Protein AF-A0A5B0S1Y6-F1 (afdb_monomer_lite)

Structure (mmCIF, N/CA/C/O backbone):
data_AF-A0A5B0S1Y6-F1
#
_entry.id   AF-A0A5B0S1Y6-F1
#
loop_
_atom_site.group_PDB
_atom_site.id
_atom_site.type_symbol
_atom_site.label_atom_id
_atom_site.label_alt_id
_atom_site.label_comp_id
_atom_site.label_asym_id
_atom_site.label_entity_id
_atom_site.label_seq_id
_atom_site.pdbx_PDB_ins_code
_atom_site.Cartn_x
_atom_site.Cartn_y
_atom_site.Cartn_z
_atom_site.occupancy
_atom_site.B_iso_or_equiv
_atom_site.auth_seq_id
_atom_site.auth_comp_id
_atom_site.auth_asym_id
_atom_site.auth_atom_id
_atom_site.pdbx_PDB_model_num
ATOM 1 N N . MET A 1 1 ? -24.864 -14.195 13.130 1.00 58.38 1 MET A N 1
ATOM 2 C CA . MET A 1 1 ? -24.770 -13.288 11.962 1.00 58.38 1 MET A CA 1
ATOM 3 C C . MET A 1 1 ? -23.297 -13.053 11.670 1.00 58.38 1 MET A C 1
ATOM 5 O O . MET A 1 1 ? -22.519 -13.089 12.615 1.00 58.38 1 MET A O 1
ATOM 9 N N . SER A 1 2 ? -22.910 -12.885 10.402 1.00 79.81 2 SER A N 1
ATOM 10 C CA . SER A 1 2 ? -21.518 -12.555 10.056 1.00 79.81 2 SER A CA 1
ATOM 11 C C . SER A 1 2 ? -21.144 -11.203 10.666 1.00 79.81 2 SER A C 1
ATOM 13 O O . SER A 1 2 ? -21.919 -10.258 10.550 1.00 79.81 2 SER A O 1
ATOM 15 N N . GLN A 1 3 ? -19.980 -11.113 11.311 1.00 87.81 3 GLN A N 1
ATOM 16 C CA . GLN A 1 3 ? -19.442 -9.855 11.853 1.00 87.81 3 GLN A CA 1
ATOM 17 C C . GLN A 1 3 ? -18.916 -8.925 10.745 1.00 87.81 3 GLN A C 1
ATOM 19 O O . GLN A 1 3 ? -18.725 -7.733 10.969 1.00 87.81 3 GLN A O 1
ATOM 24 N N . TYR A 1 4 ? -18.718 -9.470 9.541 1.00 91.75 4 TYR A N 1
ATOM 25 C CA . TYR A 1 4 ? -18.150 -8.777 8.392 1.00 91.75 4 TYR A CA 1
ATOM 26 C C . TYR A 1 4 ? -19.078 -8.882 7.178 1.00 91.75 4 TYR A C 1
ATOM 28 O O . TYR A 1 4 ? -19.646 -9.944 6.904 1.00 91.75 4 TYR A O 1
ATOM 36 N N . GLY A 1 5 ? -19.196 -7.792 6.427 1.00 93.75 5 GLY A N 1
ATOM 37 C CA . GLY A 1 5 ? -19.794 -7.756 5.096 1.00 93.75 5 GLY A CA 1
ATOM 38 C C . GLY A 1 5 ? -18.703 -7.599 4.044 1.00 93.75 5 GLY A C 1
ATOM 39 O O . GLY A 1 5 ? -17.923 -6.654 4.109 1.00 93.75 5 GLY A O 1
ATOM 40 N N . TYR A 1 6 ? -18.632 -8.513 3.076 1.00 95.38 6 TYR A N 1
ATOM 41 C CA . TYR A 1 6 ? -17.740 -8.354 1.927 1.00 95.38 6 TYR A CA 1
ATOM 42 C C . TYR A 1 6 ? -18.174 -7.143 1.097 1.00 95.38 6 TYR A C 1
ATOM 44 O O . TYR A 1 6 ? -19.342 -7.043 0.717 1.00 95.38 6 TYR A O 1
ATOM 52 N N . LEU A 1 7 ? -17.237 -6.236 0.826 1.00 95.00 7 LEU A N 1
ATOM 53 C CA . LEU A 1 7 ? -17.488 -5.048 0.015 1.00 95.00 7 LEU A CA 1
ATOM 54 C C . LEU A 1 7 ? -17.036 -5.252 -1.432 1.00 95.00 7 LEU A C 1
ATOM 56 O O . LEU A 1 7 ? -17.755 -4.896 -2.362 1.00 95.00 7 LEU A O 1
ATOM 60 N N . GLY A 1 8 ? -15.841 -5.808 -1.623 1.00 96.31 8 GLY A N 1
ATOM 61 C CA . GLY A 1 8 ? -15.240 -5.931 -2.944 1.00 96.31 8 GLY A CA 1
ATOM 62 C C . GLY A 1 8 ? -13.763 -6.303 -2.898 1.00 96.31 8 GLY A C 1
ATOM 63 O O . GLY A 1 8 ? -13.144 -6.354 -1.835 1.00 96.31 8 GLY A O 1
ATOM 64 N N . THR A 1 9 ? -13.189 -6.518 -4.074 1.00 97.12 9 THR A N 1
ATOM 65 C CA . THR A 1 9 ? -11.747 -6.662 -4.287 1.00 97.12 9 THR A CA 1
ATOM 66 C C . THR A 1 9 ? -11.279 -5.465 -5.106 1.00 97.12 9 THR A C 1
ATOM 68 O O . THR A 1 9 ? -11.917 -5.126 -6.102 1.00 97.12 9 THR A O 1
ATOM 71 N N . LEU A 1 10 ? -10.211 -4.799 -4.666 1.00 96.44 10 LEU A N 1
ATOM 72 C CA . LEU A 1 10 ? -9.597 -3.705 -5.421 1.00 96.44 10 LEU A CA 1
ATOM 73 C C . LEU A 1 10 ? -8.798 -4.244 -6.613 1.00 96.44 10 LEU A C 1
ATOM 75 O O . LEU A 1 10 ? -8.458 -5.429 -6.660 1.00 96.44 10 LEU A O 1
ATOM 79 N N . ASP A 1 11 ? -8.454 -3.351 -7.543 1.00 96.19 11 ASP A N 1
ATOM 80 C CA . ASP A 1 11 ? -7.495 -3.663 -8.602 1.00 96.19 11 ASP A CA 1
ATOM 81 C C . ASP A 1 11 ? -6.186 -4.213 -8.006 1.00 96.19 11 ASP A C 1
ATOM 83 O O . ASP A 1 11 ? -5.769 -3.787 -6.921 1.00 96.19 11 ASP A O 1
ATOM 87 N N . PRO A 1 12 ? -5.533 -5.173 -8.682 1.00 97.62 12 PRO A N 1
ATOM 88 C CA . PRO A 1 12 ? -4.334 -5.794 -8.157 1.00 97.62 12 PRO A CA 1
ATOM 89 C C . PRO A 1 12 ? -3.134 -4.849 -8.180 1.00 97.62 12 PRO A C 1
ATOM 91 O O . PRO A 1 12 ? -2.992 -3.983 -9.045 1.00 97.62 12 PRO A O 1
ATOM 94 N N . PHE A 1 13 ? -2.214 -5.105 -7.260 1.00 97.38 13 PHE A N 1
ATOM 95 C CA . PHE A 1 13 ? -0.943 -4.408 -7.126 1.00 97.38 13 PHE A CA 1
ATOM 96 C C . PHE A 1 13 ? 0.213 -5.382 -7.336 1.00 97.38 13 PHE A C 1
ATOM 98 O O . PHE A 1 13 ? 0.072 -6.592 -7.131 1.00 97.38 13 PHE A O 1
ATOM 105 N N . LEU A 1 14 ? 1.384 -4.857 -7.693 1.00 95.81 14 LEU A N 1
ATOM 106 C CA . LEU A 1 14 ? 2.599 -5.653 -7.805 1.00 95.81 14 LEU A CA 1
ATOM 107 C C . LEU A 1 14 ? 3.525 -5.373 -6.621 1.00 95.81 14 LEU A C 1
ATOM 109 O O . LEU A 1 14 ? 3.972 -4.250 -6.412 1.00 95.81 14 LEU A O 1
ATOM 113 N N . SER A 1 15 ? 3.851 -6.405 -5.849 1.00 93.25 15 SER A N 1
ATOM 114 C CA . SER A 1 15 ? 4.825 -6.276 -4.765 1.00 93.25 15 SER A CA 1
ATOM 115 C C . SER A 1 15 ? 6.263 -6.170 -5.283 1.00 93.25 15 SER A C 1
ATOM 117 O O . SER A 1 15 ? 6.598 -6.586 -6.395 1.00 93.25 15 SER A O 1
ATOM 119 N N . ARG A 1 16 ? 7.163 -5.735 -4.396 1.00 89.75 16 ARG A N 1
ATOM 120 C CA . ARG A 1 16 ? 8.619 -5.743 -4.603 1.00 89.75 16 ARG A CA 1
ATOM 121 C C . ARG A 1 16 ? 9.178 -7.098 -5.069 1.00 89.75 16 ARG A C 1
ATOM 123 O O . ARG A 1 16 ? 10.173 -7.156 -5.791 1.00 89.75 16 ARG A O 1
ATOM 130 N N . ASN A 1 17 ? 8.534 -8.181 -4.640 1.00 88.62 17 ASN A N 1
ATOM 131 C CA . ASN A 1 17 ? 8.937 -9.561 -4.906 1.00 88.62 17 ASN A CA 1
ATOM 132 C C . ASN A 1 17 ? 8.275 -10.136 -6.166 1.00 88.62 17 ASN A C 1
ATOM 134 O O . ASN A 1 17 ? 8.351 -11.343 -6.391 1.00 88.62 17 ASN A O 1
ATOM 138 N N . LEU A 1 18 ? 7.621 -9.287 -6.969 1.00 90.44 18 LEU A N 1
ATOM 139 C CA . LEU A 1 18 ? 6.873 -9.660 -8.172 1.00 90.44 18 LEU A CA 1
ATOM 140 C C . LEU A 1 18 ? 5.680 -10.588 -7.889 1.00 90.44 18 LEU A C 1
ATOM 142 O O . LEU A 1 18 ? 5.236 -11.332 -8.758 1.00 90.44 18 LEU A O 1
ATOM 146 N N . LEU A 1 19 ? 5.150 -10.539 -6.665 1.00 92.94 19 LEU A N 1
ATOM 147 C CA . LEU A 1 19 ? 3.870 -11.161 -6.321 1.00 92.94 19 LEU A CA 1
ATOM 148 C C . LEU A 1 19 ? 2.735 -10.203 -6.671 1.00 92.94 19 LEU A C 1
ATOM 150 O O . LEU A 1 19 ? 2.789 -9.037 -6.271 1.00 92.94 19 LEU A O 1
ATOM 154 N N . VAL A 1 20 ? 1.721 -10.713 -7.368 1.00 96.25 20 VAL A N 1
ATOM 155 C CA . VAL A 1 20 ? 0.463 -10.004 -7.627 1.00 96.25 20 VAL A CA 1
ATOM 156 C C . VAL A 1 20 ? -0.415 -10.102 -6.382 1.00 96.25 20 VAL A C 1
ATOM 158 O O . VAL A 1 20 ? -0.678 -11.201 -5.893 1.00 96.25 20 VAL A O 1
ATOM 161 N N . VAL A 1 21 ? -0.850 -8.960 -5.859 1.00 97.56 21 VAL A N 1
ATOM 162 C CA . VAL A 1 21 ? -1.605 -8.853 -4.605 1.00 97.56 21 VAL A CA 1
ATOM 163 C C . VAL A 1 21 ? -2.982 -8.268 -4.886 1.00 97.56 21 VAL A C 1
ATOM 165 O O . VAL A 1 21 ? -3.079 -7.208 -5.495 1.00 97.56 21 VAL A O 1
ATOM 168 N N . TYR A 1 22 ? -4.031 -8.945 -4.415 1.00 97.81 22 TYR A N 1
ATOM 169 C CA . TYR A 1 22 ? -5.428 -8.518 -4.531 1.00 97.81 22 TYR A CA 1
ATOM 170 C C . TYR A 1 22 ? -5.955 -8.074 -3.161 1.00 97.81 22 TYR A C 1
ATOM 172 O O . TYR A 1 22 ? -6.227 -8.930 -2.314 1.00 97.81 22 TYR A O 1
ATOM 1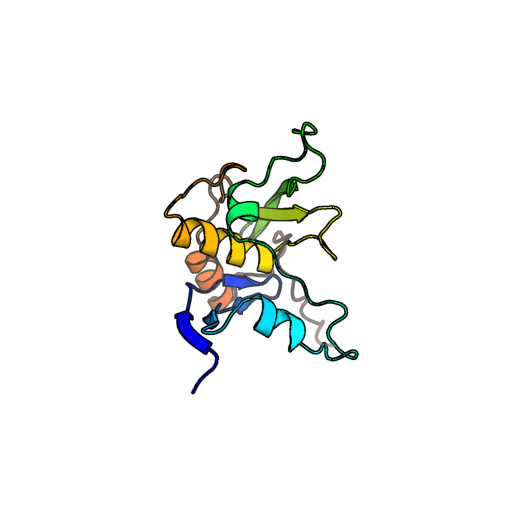80 N N . PRO A 1 23 ? -6.103 -6.763 -2.905 1.00 98.00 23 PRO A N 1
ATOM 181 C CA . PRO A 1 23 ? -6.667 -6.287 -1.650 1.00 98.00 23 PRO A CA 1
ATOM 182 C C . PRO A 1 23 ? -8.164 -6.589 -1.588 1.00 98.00 23 PRO A C 1
ATOM 184 O O . PRO A 1 23 ? -8.923 -6.219 -2.485 1.00 98.00 23 PRO A O 1
ATOM 187 N N . VAL A 1 24 ? -8.598 -7.239 -0.512 1.00 97.69 24 VAL A N 1
ATOM 188 C CA . VAL A 1 24 ? -10.005 -7.578 -0.275 1.00 97.69 24 VAL A CA 1
ATOM 189 C C . VAL A 1 24 ? -10.553 -6.671 0.819 1.00 97.69 24 VAL A C 1
ATOM 191 O O . VAL A 1 24 ? -9.977 -6.584 1.902 1.00 97.69 24 VAL A O 1
ATOM 194 N N . LEU A 1 25 ? -11.663 -5.995 0.536 1.00 96.19 25 LEU A N 1
ATOM 195 C CA . LEU A 1 25 ? -12.289 -5.040 1.439 1.00 96.19 25 LEU A CA 1
ATOM 196 C C . LEU A 1 25 ? -13.504 -5.654 2.125 1.00 96.19 25 LEU A C 1
ATOM 198 O O . LEU A 1 25 ? -14.382 -6.242 1.485 1.00 96.19 25 LEU A O 1
ATOM 202 N N . TYR A 1 26 ? -13.576 -5.436 3.432 1.00 94.81 26 TYR A N 1
ATOM 203 C CA . TYR A 1 26 ? -14.703 -5.811 4.269 1.00 94.81 26 TYR A CA 1
ATOM 204 C C . TYR A 1 26 ? -15.188 -4.598 5.053 1.00 94.81 26 TYR A C 1
ATOM 206 O O . TYR A 1 26 ? -14.388 -3.793 5.528 1.00 94.81 26 TYR A O 1
ATOM 214 N N . PHE A 1 27 ? -16.500 -4.508 5.239 1.00 91.56 27 PHE A N 1
ATOM 215 C CA . PHE A 1 27 ? -17.082 -3.707 6.301 1.00 91.56 27 PHE A CA 1
ATOM 216 C C . PHE A 1 27 ? -17.192 -4.548 7.560 1.00 91.56 27 PHE A C 1
ATOM 218 O O . PHE A 1 27 ? -17.772 -5.633 7.538 1.00 91.56 27 PHE A O 1
ATOM 225 N N . TYR A 1 28 ? -16.675 -4.027 8.664 1.00 90.75 28 TYR A N 1
ATOM 226 C CA . TYR A 1 28 ? -17.040 -4.538 9.972 1.00 90.75 28 TYR A CA 1
ATOM 227 C C . TYR A 1 28 ? -18.434 -4.020 10.332 1.00 90.75 28 TYR A C 1
ATOM 229 O O . TYR A 1 28 ? -18.691 -2.822 10.227 1.00 90.75 28 TYR A O 1
ATOM 237 N N . LEU A 1 29 ? -19.350 -4.926 10.678 1.00 90.44 29 LEU A N 1
ATOM 238 C CA . LEU A 1 29 ? -20.775 -4.614 10.854 1.00 90.44 29 LEU A CA 1
ATOM 239 C C . LEU A 1 29 ? -21.155 -4.296 12.309 1.00 90.44 29 LEU A C 1
ATOM 241 O O . LEU A 1 29 ? -22.312 -3.970 12.569 1.00 90.44 29 LEU A O 1
ATOM 245 N N . GLN A 1 30 ? -20.212 -4.414 13.246 1.00 88.06 30 GLN A N 1
ATOM 246 C CA . GLN A 1 30 ? -20.394 -4.021 14.648 1.00 88.06 30 GLN A CA 1
ATOM 247 C C . GLN A 1 30 ? -19.630 -2.721 14.946 1.00 88.06 30 GLN A C 1
ATOM 249 O O . GLN A 1 30 ? -19.132 -2.066 14.026 1.00 88.06 30 GLN A O 1
ATOM 254 N N . SER A 1 31 ? -19.543 -2.319 16.216 1.00 86.62 31 SER A N 1
ATOM 255 C CA . SER A 1 31 ? -18.851 -1.080 16.574 1.00 86.62 31 SER A CA 1
ATOM 256 C C . SER A 1 31 ? -17.319 -1.228 16.495 1.00 86.62 31 SER A C 1
ATOM 258 O O . SER A 1 31 ? -16.782 -2.290 16.821 1.00 86.62 31 SER A O 1
ATOM 260 N N . PRO A 1 32 ? -16.573 -0.187 16.079 1.00 83.38 32 PRO A N 1
ATOM 261 C CA . PRO A 1 32 ? -15.109 -0.213 16.099 1.00 83.38 32 PRO A CA 1
ATOM 262 C C . PRO A 1 32 ? -14.524 -0.561 17.477 1.00 83.38 32 PRO A C 1
ATOM 264 O O . PRO A 1 32 ? -13.503 -1.242 17.560 1.00 83.38 32 PRO A O 1
ATOM 267 N N . GLU A 1 33 ? -15.180 -0.143 18.560 1.00 84.56 33 GLU A N 1
ATOM 268 C CA . GLU A 1 33 ? -14.764 -0.428 19.935 1.00 84.56 33 GLU A CA 1
ATOM 269 C C . GLU A 1 33 ? -14.888 -1.924 20.266 1.00 84.56 33 GLU A C 1
ATOM 271 O O . GLU A 1 33 ? -13.990 -2.509 20.879 1.00 84.56 33 GLU A O 1
ATOM 276 N N . GLU A 1 34 ? -15.970 -2.570 19.818 1.00 85.56 34 GLU A N 1
ATOM 277 C CA . GLU A 1 34 ? -16.145 -4.021 19.937 1.00 85.56 34 GLU A CA 1
ATOM 278 C C . GLU A 1 34 ? -15.114 -4.780 19.096 1.00 85.56 34 GLU A C 1
ATOM 280 O O . GLU A 1 34 ? -14.613 -5.808 19.544 1.00 85.56 34 GLU A O 1
ATOM 285 N N . LEU A 1 35 ? -14.745 -4.284 17.909 1.00 87.75 35 LEU A N 1
ATOM 286 C CA . LEU A 1 35 ? -13.678 -4.907 17.119 1.00 87.75 35 LEU A CA 1
ATOM 287 C C . LEU A 1 35 ? -12.358 -4.893 17.889 1.00 87.75 35 LEU A C 1
ATOM 289 O O . LEU A 1 35 ? -11.753 -5.938 18.112 1.00 87.75 35 LEU A O 1
ATOM 293 N N . LEU A 1 36 ? -11.919 -3.703 18.303 1.00 85.12 36 LEU A N 1
ATOM 294 C CA . LEU A 1 36 ? -10.602 -3.510 18.904 1.00 85.12 36 LEU A CA 1
ATOM 295 C C . LEU A 1 36 ? -10.462 -4.235 20.244 1.00 85.12 36 LEU A C 1
ATOM 297 O O . LEU A 1 36 ? -9.410 -4.804 20.511 1.00 85.12 36 LEU A O 1
ATOM 301 N N . SER A 1 37 ? -11.519 -4.269 21.059 1.00 86.69 37 SER A N 1
ATOM 302 C CA . SER A 1 37 ? -11.508 -4.987 22.344 1.00 86.69 37 SER A CA 1
ATOM 303 C C . SER A 1 37 ? -11.472 -6.512 22.201 1.00 86.69 37 SER A C 1
ATOM 305 O O . SER A 1 37 ? -10.980 -7.192 23.100 1.00 86.69 37 SER A O 1
ATOM 307 N N . ASN A 1 38 ? -11.963 -7.053 21.082 1.00 88.44 38 ASN A N 1
ATOM 308 C CA . ASN A 1 38 ? -11.980 -8.493 20.818 1.00 88.44 38 ASN A CA 1
ATOM 309 C C . ASN A 1 38 ? -10.775 -8.981 19.998 1.00 88.44 38 ASN A C 1
ATOM 311 O O . ASN A 1 38 ? -10.554 -10.192 19.899 1.00 88.44 38 ASN A O 1
ATOM 315 N N . LEU A 1 39 ? -9.995 -8.076 19.399 1.00 91.44 39 LEU A N 1
ATOM 316 C CA . LEU A 1 39 ? -8.795 -8.440 18.655 1.00 91.44 39 LEU A CA 1
ATOM 317 C C . LEU A 1 39 ? -7.700 -8.915 19.613 1.00 91.44 39 LEU A C 1
ATOM 319 O O . LEU A 1 39 ? -7.221 -8.177 20.470 1.00 91.44 39 LEU A O 1
ATOM 323 N N . LYS A 1 40 ? -7.272 -10.163 19.426 1.00 93.69 40 LYS A N 1
ATOM 324 C CA . LYS A 1 40 ? -6.137 -10.753 20.133 1.00 93.69 40 LYS A CA 1
ATOM 325 C C . LYS A 1 40 ? -5.014 -11.016 19.139 1.00 93.69 40 LYS A C 1
ATOM 327 O O . LYS A 1 40 ? -5.187 -11.806 18.213 1.00 93.69 40 LYS A O 1
ATOM 332 N N . ALA A 1 41 ? -3.873 -10.366 19.347 1.00 94.56 41 ALA A N 1
ATOM 333 C CA . ALA A 1 41 ? -2.676 -10.624 18.562 1.00 94.56 41 ALA A CA 1
ATOM 334 C C . ALA A 1 41 ? -2.199 -12.070 18.766 1.00 94.56 41 ALA A C 1
ATOM 336 O O . ALA A 1 41 ? -2.226 -12.598 19.880 1.00 94.56 41 ALA A O 1
ATOM 337 N N . ASN A 1 42 ? -1.758 -12.701 17.679 1.00 96.75 42 ASN A N 1
ATOM 338 C CA . ASN A 1 42 ? -0.917 -13.883 17.774 1.00 96.75 42 ASN A CA 1
ATOM 339 C C . ASN A 1 42 ? 0.514 -13.406 18.045 1.00 96.75 42 ASN A C 1
ATOM 341 O O . ASN A 1 42 ? 1.130 -12.834 17.151 1.00 96.75 42 ASN A O 1
ATOM 345 N N . GLU A 1 43 ? 1.022 -13.618 19.259 1.00 95.88 43 GLU A N 1
ATOM 346 C CA . GLU A 1 43 ? 2.323 -13.092 19.704 1.00 95.88 43 GLU A CA 1
ATOM 347 C C . GLU A 1 43 ? 3.508 -13.617 18.874 1.00 95.88 43 GLU A C 1
ATOM 349 O O . GLU A 1 43 ? 4.539 -12.950 18.800 1.00 95.88 43 GLU A O 1
ATOM 354 N N . ASP A 1 44 ? 3.347 -14.755 18.187 1.00 97.62 44 ASP A N 1
ATOM 355 C CA . ASP A 1 44 ? 4.373 -15.319 17.300 1.00 97.62 44 ASP A CA 1
ATOM 356 C C . ASP A 1 44 ? 4.528 -14.539 15.978 1.00 97.62 44 ASP A C 1
ATOM 358 O O . ASP A 1 44 ? 5.556 -14.645 15.307 1.00 97.62 44 ASP A O 1
ATOM 362 N N . GLU A 1 45 ? 3.516 -13.761 15.577 1.00 96.44 45 GLU A N 1
ATOM 363 C CA . GLU A 1 45 ? 3.441 -13.147 14.241 1.00 96.44 45 GLU A CA 1
ATOM 364 C C . GLU A 1 45 ? 3.115 -11.646 14.259 1.00 96.44 45 GLU A C 1
ATOM 366 O O . GLU A 1 45 ? 3.530 -10.912 13.360 1.00 96.44 45 GLU A O 1
ATOM 371 N N . VAL A 1 46 ? 2.365 -11.174 15.259 1.00 96.44 46 VAL A N 1
ATOM 372 C CA . VAL A 1 46 ? 1.800 -9.821 15.317 1.00 96.44 46 VAL A CA 1
ATOM 373 C C . VAL A 1 46 ? 2.279 -9.118 16.578 1.00 96.44 46 VAL A C 1
ATOM 375 O O . VAL A 1 46 ? 1.842 -9.431 17.682 1.00 96.44 46 VAL A O 1
ATOM 378 N N . SER A 1 47 ? 3.147 -8.122 16.405 1.00 94.44 47 SER A N 1
ATOM 379 C CA . SER A 1 47 ? 3.655 -7.320 17.523 1.00 94.44 47 SER A CA 1
ATOM 380 C C . SER A 1 47 ? 2.615 -6.347 18.073 1.00 94.44 47 SER A C 1
ATOM 382 O O . SER A 1 47 ? 2.570 -6.120 19.276 1.00 94.44 47 SER A O 1
ATOM 384 N N . GLU A 1 48 ? 1.786 -5.759 17.205 1.00 93.38 48 GLU A N 1
ATOM 385 C CA . GLU A 1 48 ? 0.812 -4.748 17.610 1.00 93.38 48 GLU A CA 1
ATOM 386 C C . GLU A 1 48 ? -0.375 -4.677 16.644 1.00 93.38 48 GLU A C 1
ATOM 388 O O . GLU A 1 48 ? -0.237 -4.911 15.441 1.00 93.38 48 GLU A O 1
ATOM 393 N N . ILE A 1 49 ? -1.547 -4.338 17.183 1.00 92.69 49 ILE A N 1
ATOM 394 C CA . ILE A 1 49 ? -2.781 -4.096 16.435 1.00 92.69 49 ILE A CA 1
ATOM 395 C C . ILE A 1 49 ? -3.201 -2.657 16.709 1.00 92.69 49 ILE A C 1
ATOM 397 O O . ILE A 1 49 ? -3.361 -2.258 17.858 1.00 92.69 49 ILE A O 1
ATOM 401 N N . PHE A 1 50 ? -3.411 -1.885 15.650 1.00 91.44 50 PHE A N 1
ATOM 402 C CA . PHE A 1 50 ? -3.804 -0.485 15.747 1.00 91.44 50 PHE A CA 1
ATOM 403 C C . PHE A 1 50 ? -4.869 -0.149 14.704 1.00 91.44 50 PHE A C 1
ATOM 405 O O . PHE A 1 50 ? -5.107 -0.903 13.759 1.00 91.44 50 PHE A O 1
ATOM 412 N N . HIS A 1 51 ? -5.506 1.006 14.878 1.00 90.19 51 HIS A N 1
ATOM 413 C CA . HIS A 1 51 ? -6.429 1.576 13.908 1.00 90.19 51 HIS A CA 1
ATOM 414 C C . HIS A 1 51 ? -5.925 2.949 13.473 1.00 90.19 51 HIS A C 1
ATOM 416 O O . HIS A 1 51 ? -5.308 3.674 14.249 1.00 90.19 51 HIS A O 1
ATOM 422 N N . LEU A 1 52 ? -6.203 3.297 12.221 1.00 91.38 52 LEU A N 1
ATOM 423 C CA . LEU A 1 52 ? -5.908 4.606 11.660 1.00 91.38 52 LEU A CA 1
ATOM 424 C C . LEU A 1 52 ? -7.137 5.070 10.873 1.00 91.38 52 LEU A C 1
ATOM 426 O O . LEU A 1 52 ? -7.540 4.377 9.932 1.00 91.38 52 LEU A O 1
ATOM 430 N N . PRO A 1 53 ? -7.756 6.206 11.235 1.00 92.06 53 PRO A N 1
ATOM 431 C CA . PRO A 1 53 ? -8.834 6.773 10.445 1.00 92.06 53 PRO A CA 1
ATOM 432 C C . PRO A 1 53 ? -8.391 7.014 8.999 1.00 92.06 53 PRO A C 1
ATOM 434 O O . PRO A 1 53 ? -7.374 7.649 8.735 1.00 92.06 53 PRO A O 1
ATOM 437 N N . LEU A 1 54 ? -9.191 6.551 8.035 1.00 92.94 54 LEU A N 1
ATOM 438 C CA . LEU A 1 54 ? -8.893 6.733 6.608 1.00 92.94 54 LEU A CA 1
ATOM 439 C C . LEU A 1 54 ? -8.780 8.222 6.226 1.00 92.94 54 LEU A C 1
ATOM 441 O O . LEU A 1 54 ? -8.020 8.594 5.333 1.00 92.94 54 LEU A O 1
ATOM 445 N N . LYS A 1 55 ? -9.513 9.078 6.947 1.00 92.75 55 LYS A N 1
ATOM 446 C CA . LYS A 1 55 ? -9.464 10.534 6.818 1.00 92.75 55 LYS A CA 1
ATOM 447 C C . LYS A 1 55 ? -8.096 11.118 7.197 1.00 92.75 55 LYS A C 1
ATOM 449 O O . LYS A 1 55 ? -7.662 12.067 6.555 1.00 92.75 55 LYS A O 1
ATOM 454 N N . ASP A 1 56 ? -7.381 10.519 8.145 1.00 93.25 56 ASP A N 1
ATOM 455 C CA . ASP A 1 56 ? -6.060 11.007 8.560 1.00 93.25 56 ASP A CA 1
ATOM 456 C C . ASP A 1 56 ? -5.021 10.799 7.452 1.00 93.25 56 ASP A C 1
ATOM 458 O O . ASP A 1 56 ? -4.118 11.614 7.288 1.00 93.25 56 ASP A O 1
ATOM 462 N N . ILE A 1 57 ? -5.175 9.747 6.636 1.00 93.88 57 ILE A N 1
ATOM 463 C CA . ILE A 1 57 ? -4.371 9.564 5.420 1.00 93.88 57 ILE A CA 1
ATOM 464 C C . ILE A 1 57 ? -4.719 10.645 4.397 1.00 93.88 57 ILE A C 1
ATOM 466 O O . ILE A 1 57 ? -3.819 11.254 3.824 1.00 93.88 57 ILE A O 1
ATOM 470 N N . LEU A 1 58 ? -6.014 10.894 4.167 1.00 92.62 58 LEU A N 1
ATOM 471 C CA . LEU A 1 58 ? -6.474 11.922 3.229 1.00 92.62 58 LEU A CA 1
ATOM 472 C C . LEU A 1 58 ? -5.904 13.307 3.569 1.00 92.62 58 LEU A C 1
ATOM 474 O O . LEU A 1 58 ? -5.548 14.063 2.663 1.00 92.62 58 LEU A O 1
ATOM 478 N N . GLU A 1 59 ? -5.837 13.622 4.859 1.00 90.88 59 GLU A N 1
ATOM 479 C CA . GLU A 1 59 ? -5.422 14.920 5.391 1.00 90.88 59 GLU A CA 1
ATOM 480 C C . GLU A 1 59 ? -3.940 14.973 5.784 1.00 90.88 59 GLU A C 1
ATOM 482 O O . GLU A 1 59 ? -3.505 16.001 6.302 1.00 90.88 59 GLU A O 1
ATOM 487 N N . ALA A 1 60 ? -3.158 13.913 5.536 1.00 91.81 60 ALA A N 1
ATOM 488 C CA . ALA A 1 60 ? -1.748 13.854 5.915 1.00 91.81 60 ALA A CA 1
ATOM 489 C C . ALA A 1 60 ? -0.957 15.055 5.363 1.00 91.81 60 ALA A C 1
ATOM 491 O O . ALA A 1 60 ? -1.182 15.504 4.236 1.00 91.81 60 ALA A O 1
ATOM 492 N N . SER A 1 61 ? -0.032 15.582 6.167 1.00 85.44 61 SER A N 1
ATOM 493 C CA . SER A 1 61 ? 0.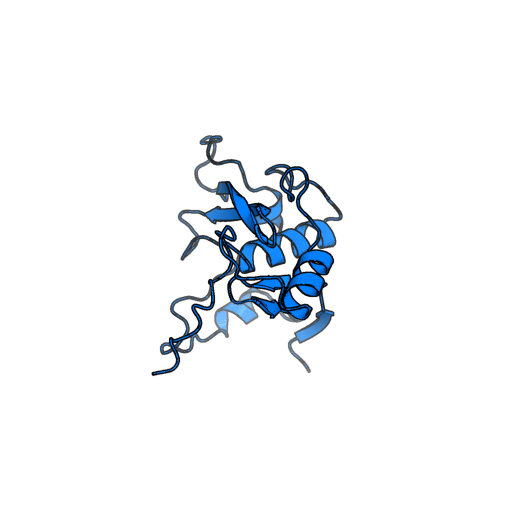786 16.749 5.803 1.00 85.44 61 SER A CA 1
ATOM 494 C C . SER A 1 61 ? 2.142 16.325 5.258 1.00 85.44 61 SER A C 1
ATOM 496 O O . SER A 1 61 ? 2.752 15.425 5.831 1.00 85.44 61 SER A O 1
ATOM 498 N N . PRO A 1 62 ? 2.683 17.003 4.236 1.00 83.31 62 PRO A N 1
ATOM 499 C CA . PRO A 1 62 ? 4.103 16.909 3.913 1.00 83.31 62 PRO A CA 1
ATOM 500 C C . PRO A 1 62 ? 4.976 17.227 5.143 1.00 83.31 62 PRO A C 1
ATOM 502 O O . PRO A 1 62 ? 4.615 18.085 5.945 1.00 83.31 62 PRO A O 1
ATOM 505 N N . GLN A 1 63 ? 6.118 16.546 5.279 1.00 69.19 63 GLN A N 1
ATOM 506 C CA . GLN A 1 63 ? 7.028 16.614 6.441 1.00 69.19 63 GLN A CA 1
ATOM 507 C C . GLN A 1 63 ? 7.498 18.035 6.840 1.00 69.19 63 GLN A C 1
ATOM 509 O O . GLN A 1 63 ? 7.953 18.214 7.964 1.00 69.19 63 GLN A O 1
ATOM 514 N N . ASP A 1 64 ? 7.349 19.040 5.973 1.00 60.62 64 ASP A N 1
ATOM 515 C CA . ASP A 1 64 ? 7.772 20.427 6.223 1.00 60.62 64 ASP A CA 1
ATOM 516 C C . ASP A 1 64 ? 6.726 21.295 6.960 1.00 60.62 64 ASP A C 1
ATOM 518 O O . ASP A 1 64 ? 6.965 22.479 7.196 1.00 60.62 64 ASP A O 1
ATOM 522 N N . ASP A 1 65 ? 5.567 20.738 7.326 1.00 58.62 65 ASP A N 1
ATOM 523 C CA . ASP A 1 65 ? 4.461 21.480 7.946 1.00 58.62 65 ASP A CA 1
ATOM 524 C C . ASP A 1 65 ? 4.348 21.165 9.454 1.00 58.62 65 ASP A C 1
ATOM 526 O O . ASP A 1 65 ? 3.428 20.490 9.917 1.00 58.62 65 ASP A O 1
ATOM 530 N N . ASP A 1 66 ? 5.333 21.637 10.229 1.00 50.12 66 ASP A N 1
ATOM 531 C CA . ASP A 1 66 ? 5.542 21.360 11.670 1.00 50.12 66 ASP A CA 1
ATOM 532 C C . ASP A 1 66 ? 4.542 22.091 12.603 1.00 50.12 66 ASP A C 1
ATOM 534 O O . ASP A 1 66 ? 4.797 22.359 13.777 1.00 50.12 66 ASP A O 1
ATOM 538 N N . SER A 1 67 ? 3.383 22.483 12.073 1.00 52.88 67 SER A N 1
ATOM 539 C CA . SER A 1 67 ? 2.460 23.415 12.724 1.00 52.88 67 SER A CA 1
ATOM 540 C C . SER A 1 67 ? 1.411 22.752 13.638 1.00 52.88 67 SER A C 1
ATOM 542 O O . SER A 1 67 ? 0.663 23.457 14.318 1.00 52.88 67 SER A O 1
ATOM 544 N N . SER A 1 68 ? 1.376 21.416 13.760 1.00 48.72 68 SER A N 1
ATOM 545 C CA . SER A 1 68 ? 0.533 20.732 14.761 1.00 48.72 68 SER A CA 1
ATOM 546 C C . SER A 1 68 ? 1.037 19.324 15.111 1.00 48.72 68 SER A C 1
ATOM 548 O O . SER A 1 68 ? 1.017 18.426 14.271 1.00 48.72 68 SER A O 1
ATOM 550 N N . GLY A 1 69 ? 1.428 19.102 16.370 1.00 50.69 69 GLY A N 1
ATOM 551 C CA . GLY A 1 69 ? 2.061 17.872 16.882 1.00 50.69 69 GLY A CA 1
ATOM 552 C C . GLY A 1 69 ? 1.208 16.592 16.937 1.00 50.69 69 GLY A C 1
ATOM 553 O O . GLY A 1 69 ? 1.517 15.701 17.721 1.00 50.69 69 GLY A O 1
ATOM 554 N N . SER A 1 70 ? 0.143 16.477 16.140 1.00 56.94 70 SER A N 1
ATOM 555 C CA . SER A 1 70 ? -0.723 15.287 16.081 1.00 56.94 70 SER A CA 1
ATOM 556 C C . SER A 1 70 ? -1.103 14.870 14.657 1.00 56.94 70 SER A C 1
ATOM 558 O O . SER A 1 70 ? -2.054 14.111 14.475 1.00 56.94 70 SER A O 1
ATOM 560 N N . LYS A 1 71 ? -0.420 15.399 13.637 1.00 78.62 71 LYS A N 1
ATOM 561 C CA . LYS A 1 71 ? -0.771 15.158 12.237 1.00 78.62 71 LYS A CA 1
ATOM 562 C C . LYS A 1 71 ? 0.045 14.009 11.657 1.00 78.62 71 LYS A C 1
ATOM 564 O O . LYS A 1 71 ? 1.249 13.914 11.881 1.00 78.62 71 LYS A O 1
ATOM 569 N N . LEU A 1 72 ? -0.616 13.145 10.889 1.00 91.88 72 LEU A N 1
ATOM 570 C CA . LEU A 1 72 ? 0.059 12.107 10.123 1.00 91.88 72 LEU A CA 1
ATOM 571 C C . LEU A 1 72 ? 0.987 12.770 9.095 1.00 91.88 72 LEU A C 1
ATOM 573 O O . LEU A 1 72 ? 0.534 13.532 8.239 1.00 91.88 72 LEU A O 1
ATOM 577 N N . LEU A 1 73 ? 2.284 12.496 9.203 1.00 92.69 73 LEU A N 1
ATOM 578 C CA . LEU A 1 73 ? 3.299 13.036 8.308 1.00 92.69 73 LEU A CA 1
ATOM 579 C C . LEU A 1 73 ? 3.405 12.153 7.075 1.00 92.69 73 LEU A C 1
ATOM 581 O O . LEU A 1 73 ? 3.494 10.931 7.183 1.00 92.69 73 LEU A O 1
ATOM 585 N N . TYR A 1 74 ? 3.448 12.785 5.914 1.00 93.94 74 TYR A N 1
ATOM 586 C CA . TYR A 1 74 ? 3.641 12.162 4.623 1.00 93.94 74 TYR A CA 1
ATOM 587 C C . TYR A 1 74 ? 5.000 12.538 4.046 1.00 93.94 74 TYR A C 1
ATOM 589 O O . TYR A 1 74 ? 5.393 13.706 3.986 1.00 93.94 74 TYR A O 1
ATOM 597 N N . THR A 1 75 ? 5.687 11.523 3.542 1.00 94.38 75 THR A N 1
ATOM 598 C CA . THR A 1 75 ? 6.870 11.671 2.701 1.00 94.38 75 THR A CA 1
ATOM 599 C C . THR A 1 75 ? 6.728 10.785 1.478 1.00 94.38 75 THR A C 1
ATOM 601 O O . THR A 1 75 ? 6.022 9.773 1.479 1.00 94.38 75 THR A O 1
ATOM 604 N N . SER A 1 76 ? 7.426 11.157 0.412 1.00 94.50 76 SER A N 1
ATOM 605 C CA . SER A 1 76 ? 7.545 10.296 -0.754 1.00 94.50 76 SER A CA 1
ATOM 606 C C . SER A 1 76 ? 8.919 10.401 -1.378 1.00 94.50 76 SER A C 1
ATOM 608 O O . SER A 1 76 ? 9.625 11.397 -1.212 1.00 94.50 76 SER A O 1
ATOM 610 N N . ARG A 1 77 ? 9.301 9.349 -2.095 1.00 93.50 77 ARG A N 1
ATOM 611 C CA . ARG A 1 77 ? 10.476 9.358 -2.963 1.00 93.50 77 ARG A CA 1
ATOM 612 C C . ARG A 1 77 ? 10.171 8.587 -4.231 1.00 93.50 77 ARG A C 1
ATOM 614 O O . ARG A 1 77 ? 9.506 7.554 -4.196 1.00 93.50 77 ARG A O 1
ATOM 621 N N . ASP A 1 78 ? 10.710 9.074 -5.330 1.00 94.69 78 ASP A N 1
ATOM 622 C CA . ASP A 1 78 ? 10.541 8.451 -6.630 1.00 94.69 78 ASP A CA 1
ATOM 623 C C . ASP A 1 78 ? 11.687 7.445 -6.846 1.00 94.69 78 ASP A C 1
ATOM 625 O O . ASP A 1 78 ? 12.868 7.782 -6.754 1.00 94.69 78 ASP A O 1
ATOM 629 N N . LEU A 1 79 ? 11.333 6.184 -7.080 1.00 91.25 79 LEU A N 1
ATOM 630 C CA . LEU A 1 79 ? 12.246 5.056 -7.249 1.00 91.25 79 LEU A CA 1
ATOM 631 C C . LEU A 1 79 ? 12.228 4.553 -8.692 1.00 91.25 79 LEU A C 1
ATOM 633 O O . LEU A 1 79 ? 11.236 4.702 -9.407 1.00 91.25 79 LEU A O 1
ATOM 637 N N . LYS A 1 80 ? 13.321 3.910 -9.110 1.00 90.94 80 LYS A N 1
ATOM 638 C CA . LYS A 1 80 ? 13.385 3.180 -10.380 1.00 90.94 80 LYS A CA 1
ATOM 639 C C . LYS A 1 80 ? 12.815 1.775 -10.224 1.00 90.94 80 LYS A C 1
ATOM 641 O O . LYS A 1 80 ? 13.283 1.005 -9.381 1.00 90.94 80 LYS A O 1
ATOM 646 N N . TRP A 1 81 ? 11.817 1.451 -11.038 1.00 90.25 81 TRP A N 1
ATOM 647 C CA . TRP A 1 81 ? 11.181 0.137 -11.083 1.00 90.25 81 TRP A CA 1
ATOM 648 C C . TRP A 1 81 ? 11.435 -0.558 -12.425 1.00 90.25 81 TRP A C 1
ATOM 650 O O . TRP A 1 81 ? 12.535 -0.428 -12.951 1.00 90.25 81 TRP A O 1
ATOM 660 N N . ILE A 1 82 ? 10.453 -1.305 -12.943 1.00 91.25 82 ILE A N 1
ATOM 661 C CA . ILE A 1 82 ? 10.568 -2.126 -14.152 1.00 91.25 82 ILE A CA 1
ATOM 662 C C . ILE A 1 82 ? 10.878 -1.224 -15.349 1.00 91.25 82 ILE A C 1
ATOM 664 O O . ILE A 1 82 ? 10.244 -0.178 -15.521 1.00 91.25 82 ILE A O 1
ATOM 668 N N . HIS A 1 83 ? 11.856 -1.615 -16.167 1.00 90.19 83 HIS A N 1
ATOM 669 C CA . HIS A 1 83 ? 12.311 -0.852 -17.342 1.00 90.19 83 HIS A CA 1
ATOM 670 C C . HIS A 1 83 ? 12.838 0.550 -16.994 1.00 90.19 83 HIS A C 1
ATOM 672 O O . HIS A 1 83 ? 12.815 1.463 -17.820 1.00 90.19 83 HIS A O 1
ATOM 678 N N . GLY A 1 84 ? 13.282 0.763 -15.749 1.00 88.31 84 GLY A N 1
ATOM 679 C CA . GLY A 1 84 ? 13.746 2.073 -15.280 1.00 88.31 84 GLY A CA 1
ATOM 680 C C . GLY A 1 84 ? 12.645 3.142 -15.208 1.00 88.31 84 GLY A C 1
ATOM 681 O O . GLY A 1 84 ? 12.949 4.341 -15.088 1.00 88.31 84 GLY A O 1
ATOM 682 N N . THR A 1 85 ? 11.375 2.728 -15.271 1.00 91.38 85 THR A N 1
ATOM 683 C CA . THR A 1 85 ? 10.227 3.615 -15.056 1.00 91.38 85 THR A CA 1
ATOM 684 C C . THR A 1 85 ? 10.206 4.133 -13.624 1.00 91.38 85 THR A C 1
ATOM 686 O O . THR A 1 85 ? 10.809 3.557 -12.712 1.00 91.38 85 THR A O 1
ATOM 689 N N . THR A 1 86 ? 9.565 5.281 -13.434 1.00 92.69 86 THR A N 1
ATOM 690 C CA . THR A 1 86 ? 9.481 5.918 -12.123 1.00 92.69 86 THR A CA 1
ATOM 691 C C . THR A 1 86 ? 8.295 5.361 -11.345 1.00 92.69 86 THR A C 1
ATOM 693 O O . THR A 1 86 ? 7.213 5.183 -11.899 1.00 92.69 86 THR A O 1
ATOM 696 N N . TYR A 1 87 ? 8.489 5.144 -10.051 1.00 93.88 87 TYR A N 1
ATOM 697 C CA . TYR A 1 87 ? 7.460 4.738 -9.105 1.00 93.88 87 TYR A CA 1
ATOM 698 C C . TYR A 1 87 ? 7.554 5.568 -7.835 1.00 93.88 87 TYR A C 1
ATOM 700 O O . TYR A 1 87 ? 8.618 5.635 -7.218 1.00 93.88 87 TYR A O 1
ATOM 708 N N . ARG A 1 88 ? 6.448 6.196 -7.441 1.00 95.38 88 ARG A N 1
ATOM 709 C CA . ARG A 1 88 ? 6.369 6.933 -6.187 1.00 95.38 88 ARG A CA 1
ATOM 710 C C . ARG A 1 88 ? 6.176 5.974 -5.024 1.00 95.38 88 ARG A C 1
ATOM 712 O O . ARG A 1 88 ? 5.130 5.358 -4.885 1.00 95.38 88 ARG A O 1
ATOM 719 N N . TRP A 1 89 ? 7.181 5.903 -4.164 1.00 95.19 89 TRP A N 1
ATOM 720 C CA . TRP A 1 89 ? 7.090 5.197 -2.898 1.00 95.19 89 TRP A CA 1
ATOM 721 C C . TRP A 1 89 ? 6.556 6.143 -1.822 1.00 95.19 89 TRP A C 1
ATOM 723 O O . TRP A 1 89 ? 7.176 7.175 -1.542 1.00 95.19 89 TRP A O 1
ATOM 733 N N . HIS A 1 90 ? 5.419 5.786 -1.228 1.00 95.94 90 HIS A N 1
ATOM 734 C CA . HIS A 1 90 ? 4.754 6.555 -0.177 1.00 95.94 90 HIS A CA 1
ATOM 735 C C . HIS A 1 90 ? 5.173 6.093 1.222 1.00 95.94 90 HIS A C 1
ATOM 737 O O . HIS A 1 90 ? 5.402 4.901 1.455 1.00 95.94 90 HIS A O 1
ATOM 743 N N . SER A 1 91 ? 5.229 7.038 2.161 1.00 96.06 91 SER A N 1
ATOM 744 C CA . SER A 1 91 ? 5.461 6.764 3.576 1.00 96.06 91 SER A CA 1
ATOM 745 C C . SER A 1 91 ? 4.642 7.695 4.458 1.00 96.06 91 SER A C 1
ATOM 747 O O . SER A 1 91 ? 4.754 8.915 4.341 1.00 96.06 91 SER A O 1
ATOM 749 N N . PHE A 1 92 ? 3.867 7.107 5.367 1.00 95.81 92 PHE A N 1
ATOM 750 C CA . PHE A 1 92 ? 3.102 7.812 6.389 1.00 95.81 92 PHE A CA 1
ATOM 751 C C . PHE A 1 92 ? 3.628 7.457 7.776 1.00 95.81 92 PHE A C 1
ATOM 753 O O . PHE A 1 92 ? 3.790 6.280 8.096 1.00 95.81 92 PHE A O 1
ATOM 760 N N . SER A 1 93 ? 3.880 8.459 8.611 1.00 94.81 93 SER A N 1
ATOM 761 C CA . SER A 1 93 ? 4.435 8.263 9.951 1.00 94.81 93 SER A CA 1
ATOM 762 C C . SER A 1 93 ? 3.863 9.257 10.951 1.00 94.81 93 SER A C 1
ATOM 764 O O . SER A 1 93 ? 3.585 10.402 10.613 1.00 94.81 93 SER A O 1
ATOM 766 N N . SER A 1 94 ? 3.727 8.824 12.196 1.00 91.75 94 SER A N 1
ATOM 767 C CA . SER A 1 94 ? 3.336 9.648 13.339 1.00 91.75 94 SER A CA 1
ATOM 768 C C . SER A 1 94 ? 3.942 9.028 14.594 1.00 91.75 94 SER A C 1
ATOM 770 O O . SER A 1 94 ? 4.197 7.824 14.612 1.00 91.75 94 SER A O 1
ATOM 772 N N . SER A 1 95 ? 4.126 9.815 15.653 1.00 89.25 95 SER A N 1
ATOM 773 C CA . SER A 1 95 ? 4.487 9.296 16.979 1.00 89.25 95 SER A CA 1
ATOM 774 C C . SER A 1 95 ? 3.414 8.375 17.574 1.00 89.25 95 SER A C 1
ATOM 776 O O . SER A 1 95 ? 3.718 7.583 18.459 1.00 89.25 95 SER A O 1
ATOM 778 N N . SER A 1 96 ? 2.173 8.463 17.086 1.00 87.88 96 SER A N 1
ATOM 779 C CA . SER A 1 96 ? 1.055 7.600 17.484 1.00 87.88 96 SER A CA 1
ATOM 780 C C . SER A 1 96 ? 0.971 6.278 16.715 1.00 87.88 96 SER A C 1
ATOM 782 O O . SER A 1 96 ? 0.152 5.434 17.070 1.00 87.88 96 SER A O 1
ATOM 784 N N . LEU A 1 97 ? 1.768 6.092 15.655 1.00 92.12 97 LEU A N 1
ATOM 785 C CA . LEU A 1 97 ? 1.790 4.845 14.892 1.00 92.12 97 LEU A CA 1
ATOM 786 C C . LEU A 1 97 ? 2.900 3.917 15.408 1.00 92.12 97 LEU A C 1
ATOM 788 O O . LEU A 1 97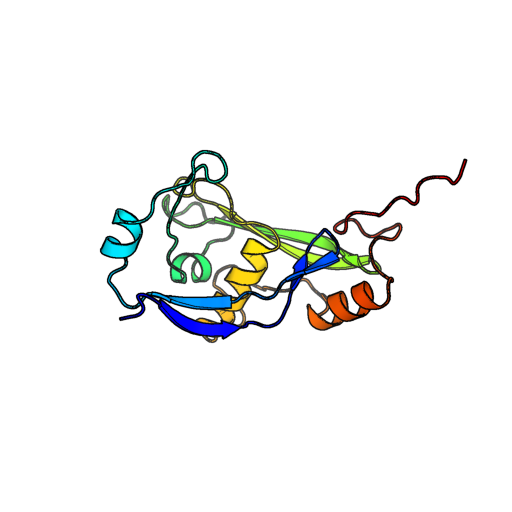 ? 4.036 4.373 15.535 1.00 92.12 97 LEU A O 1
ATOM 792 N N . PRO A 1 98 ? 2.629 2.610 15.597 1.00 93.56 98 PRO A N 1
ATOM 793 C CA . PRO A 1 98 ? 3.654 1.640 16.002 1.00 93.56 98 PRO A CA 1
ATOM 794 C C . PRO A 1 98 ? 4.826 1.546 15.020 1.00 93.56 98 PRO A C 1
ATOM 796 O O . PRO A 1 98 ? 5.966 1.278 15.395 1.00 93.56 98 PRO A O 1
ATOM 799 N N . SER A 1 99 ? 4.546 1.756 13.732 1.00 94.44 99 SER A N 1
ATOM 800 C CA . SER A 1 99 ? 5.552 1.839 12.677 1.00 94.44 99 SER A CA 1
ATOM 801 C C . SER A 1 99 ? 5.037 2.656 11.485 1.00 94.44 99 SER A C 1
ATOM 803 O O . SER A 1 99 ? 3.821 2.800 11.316 1.00 94.44 99 SER A O 1
ATOM 805 N N . PRO A 1 100 ? 5.931 3.198 10.637 1.00 95.38 100 PRO A N 1
ATOM 806 C CA . PRO A 1 100 ? 5.523 3.880 9.416 1.00 95.38 100 PRO A CA 1
ATOM 807 C C . PRO A 1 100 ? 4.771 2.958 8.444 1.00 95.38 100 PRO A C 1
ATOM 809 O O . PRO A 1 100 ? 5.211 1.844 8.153 1.00 95.38 100 PRO A O 1
ATOM 812 N N . LEU A 1 101 ? 3.681 3.459 7.861 1.00 96.50 101 LEU A N 1
ATOM 813 C CA . LEU A 1 101 ? 2.973 2.794 6.768 1.00 96.50 101 LEU A CA 1
ATOM 814 C C . LEU A 1 101 ? 3.676 3.116 5.454 1.00 96.50 101 LEU A C 1
ATOM 816 O O . LEU A 1 101 ? 3.687 4.267 5.021 1.00 96.50 101 LEU A O 1
ATOM 820 N N . THR A 1 102 ? 4.265 2.109 4.811 1.00 96.12 102 THR A N 1
ATOM 821 C CA . THR A 1 102 ? 5.084 2.321 3.612 1.00 96.12 102 THR A CA 1
ATOM 822 C C . THR A 1 102 ? 4.887 1.253 2.540 1.00 96.12 102 THR A C 1
ATOM 824 O O . THR A 1 102 ? 4.281 0.206 2.786 1.00 96.12 102 THR A O 1
ATOM 827 N N . GLY A 1 103 ? 5.423 1.512 1.342 1.00 92.62 103 GLY A N 1
ATOM 828 C CA . GLY A 1 103 ? 5.453 0.551 0.236 1.00 92.62 103 GLY A CA 1
ATOM 829 C C . GLY A 1 103 ? 4.060 0.087 -0.179 1.00 92.62 103 GLY A C 1
ATOM 830 O O . GLY A 1 103 ? 3.125 0.880 -0.202 1.00 92.62 103 GLY A O 1
ATOM 831 N N . LEU A 1 104 ? 3.917 -1.211 -0.455 1.00 95.00 104 LEU A N 1
ATOM 832 C CA . LEU A 1 104 ? 2.672 -1.778 -0.973 1.00 95.00 104 LEU A CA 1
ATOM 833 C C . LEU A 1 104 ? 1.463 -1.520 -0.059 1.00 95.00 104 LEU A C 1
ATOM 835 O O . LEU A 1 104 ? 0.371 -1.246 -0.546 1.00 95.00 104 LEU A O 1
ATOM 839 N N . THR A 1 105 ? 1.649 -1.567 1.263 1.00 96.88 105 THR A N 1
ATOM 840 C CA . THR A 1 105 ? 0.578 -1.243 2.215 1.00 96.88 105 THR A CA 1
ATOM 841 C C . THR A 1 105 ? 0.115 0.203 2.042 1.00 96.88 105 THR A C 1
ATOM 843 O O . THR A 1 105 ? -1.086 0.459 1.993 1.00 96.88 105 THR A O 1
ATOM 846 N N . ALA A 1 106 ? 1.053 1.144 1.896 1.00 97.06 106 ALA A N 1
ATOM 847 C CA . ALA A 1 106 ? 0.719 2.540 1.636 1.00 97.06 106 ALA A CA 1
ATOM 848 C C . ALA A 1 106 ? 0.037 2.716 0.269 1.00 97.06 106 ALA A C 1
ATOM 850 O O . ALA A 1 106 ? -0.963 3.423 0.195 1.00 97.06 106 ALA A O 1
ATOM 851 N N . ASP A 1 107 ? 0.496 2.030 -0.783 1.00 96.69 107 ASP A N 1
ATOM 852 C CA . ASP A 1 107 ? -0.124 2.090 -2.118 1.00 96.69 107 ASP A CA 1
ATOM 853 C C . ASP A 1 107 ? -1.594 1.638 -2.095 1.00 96.69 107 ASP A C 1
ATOM 855 O O . ASP A 1 107 ? -2.466 2.293 -2.677 1.00 96.69 107 ASP A O 1
ATOM 859 N N . ILE A 1 108 ? -1.881 0.540 -1.385 1.00 97.50 108 ILE A N 1
ATOM 860 C CA . ILE A 1 108 ? -3.240 0.009 -1.217 1.00 97.50 108 ILE A CA 1
ATOM 861 C C . ILE A 1 108 ? -4.118 1.013 -0.466 1.00 97.50 108 ILE A C 1
ATOM 863 O O . ILE A 1 108 ? -5.238 1.293 -0.897 1.00 97.50 108 ILE A O 1
ATOM 867 N N . ILE A 1 109 ? -3.617 1.584 0.634 1.00 96.75 109 ILE A N 1
ATOM 868 C CA . ILE A 1 109 ? -4.366 2.561 1.435 1.00 96.75 109 ILE A CA 1
ATOM 869 C C . ILE A 1 109 ? -4.621 3.843 0.633 1.00 96.75 109 ILE A C 1
ATOM 871 O O . ILE A 1 109 ? -5.738 4.352 0.650 1.00 96.75 109 ILE A O 1
ATOM 875 N N . VAL A 1 110 ? -3.637 4.351 -0.114 1.00 96.00 110 VAL A N 1
ATOM 876 C CA . VAL A 1 110 ? -3.812 5.542 -0.961 1.00 96.00 110 VAL A CA 1
ATOM 877 C C . VAL A 1 110 ? -4.854 5.286 -2.054 1.00 96.00 110 VAL A C 1
ATOM 879 O O . VAL A 1 110 ? -5.741 6.117 -2.261 1.00 96.00 110 VAL A O 1
ATOM 882 N N . SER A 1 111 ? -4.822 4.122 -2.707 1.00 95.56 111 SER A N 1
ATOM 883 C CA . SER A 1 111 ? -5.869 3.728 -3.661 1.00 95.56 111 SER A CA 1
ATOM 884 C C . SER A 1 111 ? -7.252 3.688 -3.001 1.00 95.56 111 SER A C 1
ATOM 886 O O . SER A 1 111 ? -8.206 4.276 -3.512 1.00 95.56 111 SER A O 1
ATOM 888 N N . LEU A 1 112 ? -7.353 3.104 -1.804 1.00 95.81 112 LEU A N 1
ATOM 889 C CA . LEU A 1 112 ? -8.602 3.068 -1.046 1.00 95.81 112 LEU A CA 1
ATOM 890 C C . LEU A 1 112 ? -9.111 4.472 -0.683 1.00 95.81 112 LEU A C 1
ATOM 892 O O . LEU A 1 112 ? -10.297 4.742 -0.854 1.00 95.81 112 LEU A O 1
ATOM 896 N N . VAL A 1 113 ? -8.245 5.376 -0.217 1.00 95.38 113 VAL A N 1
ATOM 897 C CA . VAL A 1 113 ? -8.604 6.768 0.118 1.00 95.38 113 VAL A CA 1
ATOM 898 C C . VAL A 1 113 ? -9.123 7.504 -1.111 1.00 95.38 113 VAL A C 1
ATOM 900 O O . VAL A 1 113 ? -10.193 8.113 -1.062 1.00 95.38 113 VAL A O 1
ATOM 903 N N . THR A 1 114 ? -8.375 7.448 -2.215 1.00 93.88 114 THR A N 1
ATOM 904 C CA . THR A 1 114 ? -8.745 8.151 -3.452 1.00 93.88 114 THR A CA 1
ATOM 905 C C . THR A 1 114 ? -10.076 7.645 -4.005 1.00 93.88 114 THR A C 1
ATOM 907 O O . THR A 1 114 ? -10.910 8.451 -4.429 1.00 93.88 114 THR A O 1
ATOM 910 N N . PHE A 1 115 ? -10.323 6.335 -3.909 1.00 93.06 115 PHE A N 1
ATOM 911 C CA . PHE A 1 115 ? -11.592 5.711 -4.269 1.00 93.06 115 PHE A CA 1
ATOM 912 C C . PHE A 1 115 ? -12.737 6.116 -3.325 1.00 93.06 115 PHE A C 1
ATOM 914 O O . PHE A 1 115 ? -13.763 6.625 -3.782 1.00 93.06 115 PHE A O 1
ATOM 921 N N . ALA A 1 116 ? -12.563 5.941 -2.012 1.00 93.81 116 ALA A N 1
ATOM 922 C CA . ALA A 1 116 ? -13.606 6.167 -1.011 1.00 93.81 116 ALA A CA 1
ATOM 923 C C . ALA A 1 116 ? -14.054 7.636 -0.943 1.00 93.81 116 ALA A C 1
ATOM 925 O O . ALA A 1 116 ? -15.249 7.914 -0.846 1.00 93.81 116 ALA A O 1
ATOM 926 N N . TYR A 1 117 ? -13.109 8.575 -1.043 1.00 94.44 117 TYR A N 1
ATOM 927 C CA . TYR A 1 117 ? -13.379 10.015 -0.976 1.00 94.44 117 TYR A CA 1
ATOM 928 C C . TYR A 1 117 ? -13.522 10.683 -2.349 1.00 94.44 117 TYR A C 1
ATOM 930 O O . TYR A 1 117 ? -13.728 11.894 -2.413 1.00 94.44 117 TYR A O 1
ATOM 938 N N . ARG A 1 118 ? -13.433 9.918 -3.448 1.00 93.50 118 ARG A N 1
ATOM 939 C CA . ARG A 1 118 ? -13.521 10.418 -4.834 1.00 93.50 118 ARG A CA 1
ATOM 940 C C . ARG A 1 118 ? -12.586 11.601 -5.102 1.00 93.50 118 ARG A C 1
ATOM 942 O O . ARG A 1 118 ? -12.962 12.570 -5.761 1.00 93.50 118 ARG A O 1
ATOM 949 N N . THR A 1 119 ? -11.367 11.516 -4.581 1.00 89.50 119 THR A N 1
ATOM 950 C CA . THR A 1 119 ? -10.356 12.566 -4.711 1.00 89.50 119 THR A CA 1
ATOM 951 C C . THR A 1 119 ? -9.085 11.999 -5.335 1.00 89.50 119 THR A C 1
ATOM 953 O O . THR A 1 119 ? -8.450 11.135 -4.737 1.00 89.50 119 THR A O 1
ATOM 956 N N . PRO A 1 120 ? -8.688 12.444 -6.539 1.00 79.75 120 PRO A N 1
ATOM 957 C CA . PRO A 1 120 ? -7.476 11.944 -7.186 1.00 79.75 120 PRO A C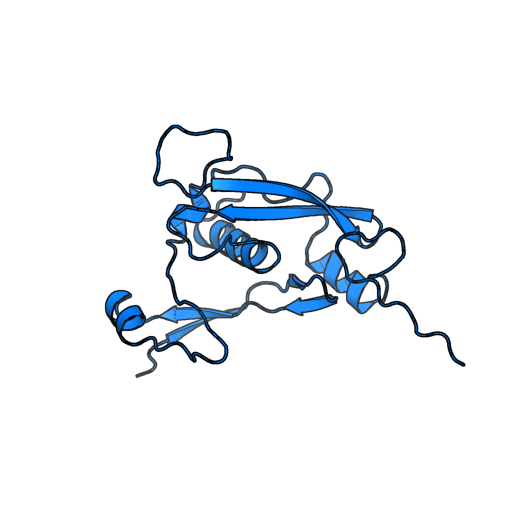A 1
ATOM 958 C C . PRO A 1 120 ? -6.191 12.518 -6.571 1.00 79.75 120 PRO A C 1
ATOM 960 O O . PRO A 1 120 ? -5.118 11.960 -6.780 1.00 79.75 120 PRO A O 1
ATOM 963 N N . ASN A 1 121 ? -6.293 13.623 -5.823 1.00 80.62 121 ASN A N 1
ATOM 964 C CA . ASN A 1 121 ? -5.168 14.289 -5.170 1.00 80.62 121 ASN A CA 1
ATOM 965 C C . ASN A 1 121 ? -5.512 14.517 -3.691 1.00 80.62 121 ASN A C 1
ATOM 967 O O . ASN A 1 121 ? -6.184 15.500 -3.365 1.00 80.62 121 ASN A O 1
ATOM 971 N N . PRO A 1 122 ? -5.099 13.602 -2.801 1.00 84.56 122 PRO A N 1
ATOM 972 C CA . PRO A 1 122 ? -5.172 13.806 -1.359 1.00 84.56 122 PRO A CA 1
ATOM 973 C C . PRO A 1 122 ? -4.403 15.059 -0.908 1.00 84.56 122 PRO A C 1
ATOM 975 O O . PRO A 1 122 ? -3.610 15.622 -1.666 1.00 84.56 122 PRO A O 1
ATOM 978 N N . GLY A 1 123 ? -4.594 15.477 0.347 1.00 81.94 123 GLY A N 1
ATOM 979 C CA . GLY A 1 123 ? -3.993 16.700 0.901 1.00 81.94 123 GLY A CA 1
ATOM 980 C C . GLY A 1 123 ? -2.461 16.747 0.837 1.00 81.94 123 GLY A C 1
ATOM 981 O O . GLY A 1 123 ? -1.878 17.826 0.846 1.00 81.94 123 GLY A O 1
ATOM 982 N N . PHE A 1 124 ? -1.816 15.590 0.688 1.00 86.00 124 PHE A N 1
ATOM 983 C CA . PHE A 1 124 ? -0.369 15.442 0.582 1.00 86.00 124 PHE A CA 1
ATOM 984 C C . PHE A 1 124 ? 0.198 15.526 -0.852 1.00 86.00 124 PHE A C 1
ATOM 986 O O . PHE A 1 124 ? 1.403 15.354 -1.052 1.00 86.00 124 PHE A O 1
ATOM 993 N N . GLY A 1 125 ? -0.639 15.791 -1.862 1.00 87.00 125 GLY A N 1
ATOM 994 C CA . GLY A 1 125 ? -0.206 16.026 -3.242 1.00 87.00 125 GLY A CA 1
ATOM 995 C C . GLY A 1 125 ? -0.368 14.824 -4.187 1.00 87.00 125 GLY A C 1
ATOM 996 O O . GLY A 1 125 ? -1.187 13.938 -3.939 1.00 87.00 125 GLY A O 1
ATOM 997 N N . PRO A 1 126 ? 0.361 14.799 -5.323 1.00 90.38 126 PRO A N 1
ATOM 998 C CA . PRO A 1 126 ? 0.119 13.816 -6.377 1.00 90.38 126 PRO A CA 1
ATOM 999 C C . PRO A 1 126 ? 0.473 12.386 -5.952 1.00 90.38 126 PRO A C 1
ATOM 1001 O O . PRO A 1 126 ? 1.584 12.114 -5.490 1.00 90.38 126 PRO A O 1
ATOM 1004 N N . VAL A 1 127 ? -0.442 11.449 -6.209 1.00 93.19 127 VAL A N 1
ATOM 1005 C CA . VAL A 1 127 ? -0.251 10.021 -5.901 1.00 93.19 127 VAL A CA 1
ATOM 1006 C C . VAL A 1 127 ? 0.825 9.386 -6.786 1.00 93.19 127 VAL A C 1
ATOM 1008 O O . VAL A 1 127 ? 1.687 8.668 -6.303 1.00 93.19 127 VAL A O 1
ATOM 1011 N N . LYS A 1 128 ? 0.837 9.682 -8.086 1.00 94.38 128 LYS A N 1
ATOM 1012 C CA . LYS A 1 128 ? 1.793 9.080 -9.028 1.00 94.38 128 LYS A CA 1
ATOM 1013 C C . LYS A 1 128 ? 2.991 9.981 -9.288 1.00 94.38 128 LYS A C 1
ATOM 1015 O O . LYS A 1 128 ? 2.855 11.207 -9.373 1.00 94.38 128 LYS A O 1
ATOM 1020 N N . ALA A 1 129 ? 4.157 9.369 -9.479 1.00 94.44 129 ALA A N 1
ATOM 1021 C CA . ALA A 1 129 ? 5.316 10.068 -10.014 1.00 94.44 129 ALA A CA 1
ATOM 1022 C C . ALA A 1 129 ? 5.089 10.521 -11.467 1.00 94.44 129 ALA A C 1
ATOM 1024 O O . ALA A 1 129 ? 4.268 9.933 -12.180 1.00 94.44 129 ALA A O 1
ATOM 1025 N N . PRO A 1 130 ? 5.809 11.553 -11.949 1.00 93.50 130 PRO A N 1
ATOM 1026 C CA . PRO A 1 130 ? 5.756 11.929 -13.354 1.00 93.50 130 PRO A CA 1
ATOM 1027 C C . PRO A 1 130 ? 6.087 10.730 -14.250 1.00 93.50 130 PRO A C 1
ATOM 1029 O O . PRO A 1 130 ? 7.153 10.128 -14.113 1.00 93.50 130 PRO A O 1
ATOM 1032 N N . ARG A 1 131 ? 5.183 10.419 -15.190 1.00 92.06 131 ARG A N 1
ATOM 1033 C CA . ARG A 1 131 ? 5.302 9.286 -16.131 1.00 92.06 131 ARG A CA 1
ATOM 1034 C C . ARG A 1 131 ? 5.350 7.906 -15.458 1.00 92.06 131 ARG A C 1
ATOM 1036 O O . ARG A 1 131 ? 5.889 6.970 -16.037 1.00 92.06 131 ARG A O 1
ATOM 1043 N N . GLN A 1 132 ? 4.836 7.785 -14.236 1.00 95.06 132 GLN A N 1
ATOM 1044 C CA . GLN A 1 132 ? 4.633 6.480 -13.618 1.00 95.06 132 GLN A CA 1
ATOM 1045 C C . GLN A 1 132 ? 3.532 5.721 -14.357 1.00 95.06 132 GLN A C 1
ATOM 1047 O O . GLN A 1 132 ? 2.440 6.252 -14.561 1.00 95.06 132 GLN A O 1
ATOM 1052 N N . GLU A 1 133 ? 3.837 4.479 -14.715 1.00 95.62 133 GLU A N 1
ATOM 1053 C CA . GLU A 1 133 ? 2.885 3.545 -15.305 1.00 95.62 133 GLU A CA 1
ATOM 1054 C C . GLU A 1 133 ? 1.859 3.053 -14.279 1.00 95.62 133 GLU A C 1
ATOM 1056 O O . GLU A 1 133 ? 2.060 3.115 -13.061 1.00 95.62 133 GLU A O 1
ATOM 1061 N N . ASP A 1 134 ? 0.743 2.539 -14.783 1.00 95.44 134 ASP A N 1
ATOM 1062 C CA . ASP A 1 134 ? -0.287 1.935 -13.949 1.00 95.44 134 ASP A CA 1
ATOM 1063 C C . ASP A 1 134 ? 0.136 0.564 -13.417 1.00 95.44 134 ASP A C 1
ATOM 1065 O O . ASP A 1 134 ? 0.919 -0.166 -14.030 1.00 95.44 134 ASP A O 1
ATOM 1069 N N . TRP A 1 135 ? -0.470 0.163 -12.296 1.00 95.75 135 TRP A N 1
ATOM 1070 C CA . TRP A 1 135 ? -0.264 -1.161 -11.710 1.00 95.75 135 TRP A CA 1
ATOM 1071 C C . TRP A 1 135 ? -0.523 -2.292 -12.698 1.00 95.75 135 TRP A C 1
ATOM 1073 O O . TRP A 1 135 ? 0.228 -3.264 -12.719 1.00 95.75 135 TRP A O 1
ATOM 1083 N N . LYS A 1 136 ? -1.530 -2.134 -13.565 1.00 96.94 136 LYS A N 1
ATOM 1084 C CA . LYS A 1 136 ? -1.822 -3.095 -14.627 1.00 96.94 136 LYS A CA 1
ATOM 1085 C C . LYS A 1 136 ? -0.611 -3.310 -15.543 1.00 96.94 136 LYS A C 1
ATOM 1087 O O . LYS A 1 136 ? -0.247 -4.452 -15.791 1.00 96.94 136 LYS A O 1
ATOM 1092 N N . THR A 1 137 ? 0.033 -2.234 -15.993 1.00 96.62 137 THR A N 1
ATOM 1093 C CA . THR A 1 137 ? 1.220 -2.302 -16.856 1.00 96.62 137 THR A CA 1
ATOM 1094 C C . THR A 1 137 ? 2.378 -3.002 -16.146 1.00 96.62 137 THR A C 1
ATOM 1096 O O . THR A 1 137 ? 2.994 -3.903 -16.711 1.00 96.62 137 THR A O 1
ATOM 1099 N N . PHE A 1 138 ? 2.643 -2.655 -14.880 1.00 94.88 138 PHE A N 1
ATOM 1100 C CA . PHE A 1 138 ? 3.683 -3.333 -14.098 1.00 94.88 138 PHE A CA 1
ATOM 1101 C C . PHE A 1 138 ? 3.410 -4.831 -13.933 1.00 94.88 138 PHE A C 1
ATOM 1103 O O . PHE A 1 138 ? 4.334 -5.638 -14.045 1.00 94.88 138 PHE A O 1
ATOM 1110 N N . ILE A 1 139 ? 2.155 -5.211 -13.691 1.00 96.12 139 ILE A N 1
ATOM 1111 C CA . ILE A 1 139 ? 1.744 -6.614 -13.589 1.00 96.12 139 ILE A CA 1
ATOM 1112 C C . ILE A 1 139 ? 1.933 -7.329 -14.926 1.00 96.12 139 ILE A C 1
ATOM 1114 O O . ILE A 1 139 ? 2.526 -8.405 -14.938 1.00 96.12 139 ILE A O 1
ATOM 1118 N N . ASP A 1 140 ? 1.494 -6.736 -16.039 1.00 96.38 140 ASP A N 1
ATOM 1119 C CA . ASP A 1 140 ? 1.651 -7.322 -17.374 1.00 96.38 140 ASP A CA 1
ATOM 1120 C C . ASP A 1 140 ? 3.139 -7.603 -17.673 1.00 96.38 140 ASP A C 1
ATOM 1122 O O . ASP A 1 140 ? 3.491 -8.709 -18.089 1.00 96.38 140 ASP A O 1
ATOM 1126 N N . TRP A 1 141 ? 4.037 -6.660 -17.363 1.00 94.56 141 TRP A N 1
ATOM 1127 C CA . TRP A 1 141 ? 5.485 -6.854 -17.507 1.00 94.56 141 TRP A CA 1
ATOM 1128 C C . TRP A 1 141 ? 6.049 -7.935 -16.580 1.00 94.56 141 TRP A C 1
ATOM 1130 O O . TRP A 1 141 ? 6.892 -8.734 -16.993 1.00 94.56 141 TRP A O 1
ATOM 1140 N N . ALA A 1 142 ? 5.596 -7.995 -15.327 1.00 92.38 142 ALA A N 1
ATOM 1141 C CA . ALA A 1 142 ? 6.028 -9.037 -14.399 1.00 92.38 142 ALA A CA 1
ATOM 1142 C C . ALA A 1 142 ? 5.594 -10.434 -14.871 1.00 92.38 142 ALA A C 1
ATOM 1144 O O . ALA A 1 142 ? 6.395 -11.369 -14.830 1.00 92.38 142 ALA A O 1
ATOM 1145 N N . LEU A 1 143 ? 4.362 -10.566 -15.372 1.00 93.00 143 LEU A N 1
A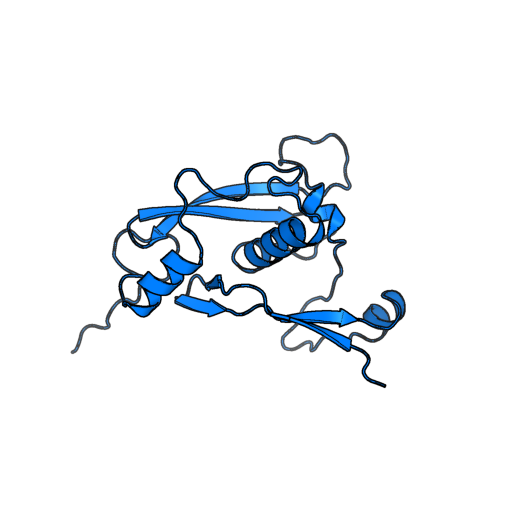TOM 1146 C CA . LEU A 1 143 ? 3.835 -11.812 -15.936 1.00 93.00 143 LEU A CA 1
ATOM 1147 C C . LEU A 1 143 ? 4.551 -12.212 -17.233 1.00 93.00 143 LEU A C 1
ATOM 1149 O O . LEU A 1 143 ? 4.736 -13.403 -17.479 1.00 93.00 143 LEU A O 1
ATOM 1153 N N . ALA A 1 144 ? 5.015 -11.239 -18.019 1.00 93.88 144 ALA A N 1
ATOM 1154 C CA . ALA A 1 144 ? 5.858 -11.465 -19.193 1.00 93.88 144 ALA A CA 1
ATOM 1155 C C . ALA A 1 144 ? 7.323 -11.821 -18.848 1.00 93.88 144 ALA A C 1
ATOM 1157 O O . ALA A 1 144 ? 8.123 -12.091 -19.745 1.00 93.88 144 ALA A O 1
ATOM 1158 N N . GLY A 1 145 ? 7.703 -11.839 -17.562 1.00 89.25 145 GLY A N 1
ATOM 1159 C CA . GLY A 1 145 ? 9.077 -12.118 -17.130 1.00 89.25 145 GLY A CA 1
ATOM 1160 C C . GLY A 1 145 ? 10.052 -10.976 -17.429 1.00 89.25 145 GLY A C 1
ATOM 1161 O O . GLY A 1 145 ? 11.261 -11.188 -17.542 1.00 89.25 145 GLY A O 1
ATOM 1162 N N . GLU A 1 146 ? 9.542 -9.756 -17.584 1.00 90.06 146 GLU A N 1
ATOM 1163 C CA . GLU A 1 146 ? 10.344 -8.591 -17.952 1.00 90.06 146 GLU A CA 1
ATOM 1164 C C . GLU A 1 146 ? 10.940 -7.853 -16.748 1.00 90.06 146 GLU A C 1
ATOM 1166 O O . GLU A 1 146 ? 11.863 -7.062 -16.932 1.00 90.06 146 GLU A O 1
ATOM 1171 N N . ALA A 1 147 ? 10.454 -8.144 -15.541 1.00 87.12 147 ALA A N 1
ATOM 1172 C CA . ALA A 1 147 ? 10.845 -7.500 -14.292 1.00 87.12 147 ALA A CA 1
ATOM 1173 C C . ALA A 1 147 ? 12.010 -8.200 -13.568 1.00 87.12 147 ALA A C 1
ATOM 1175 O O . ALA A 1 147 ? 12.241 -9.400 -13.734 1.00 87.12 147 ALA A O 1
ATOM 1176 N N . GLY A 1 148 ? 12.702 -7.465 -12.692 1.00 78.06 148 GLY A N 1
ATOM 1177 C CA . GLY A 1 148 ? 13.795 -7.996 -11.873 1.00 78.06 148 GLY A CA 1
ATOM 1178 C C . GLY A 1 148 ? 15.134 -8.038 -12.608 1.00 78.06 148 GLY A C 1
ATOM 1179 O O . GLY A 1 148 ? 15.959 -8.907 -12.312 1.00 78.06 148 GLY A O 1
ATOM 1180 N N . LYS A 1 149 ? 15.336 -7.130 -13.570 1.00 75.88 149 LYS A N 1
ATOM 1181 C CA . LYS A 1 149 ? 16.550 -7.024 -14.393 1.00 75.88 149 LYS A CA 1
ATOM 1182 C C . LYS A 1 149 ? 17.521 -5.980 -13.834 1.00 75.88 149 LYS A C 1
ATOM 1184 O O . LYS A 1 149 ? 17.217 -5.238 -12.901 1.00 75.88 149 LYS A O 1
ATOM 1189 N N . GLU A 1 150 ? 18.726 -5.938 -14.400 1.00 68.31 150 GLU A N 1
ATOM 1190 C CA . GLU A 1 150 ? 19.724 -4.920 -14.071 1.00 68.31 150 GLU A CA 1
ATOM 1191 C C . GLU A 1 150 ? 19.183 -3.516 -14.399 1.00 68.31 150 GLU A C 1
ATOM 1193 O O . GLU A 1 150 ? 18.742 -3.262 -15.516 1.00 68.31 150 GLU A O 1
ATOM 1198 N N . GLY A 1 151 ? 19.175 -2.622 -13.405 1.00 67.25 151 GLY A N 1
ATOM 1199 C CA . GLY A 1 151 ? 18.570 -1.285 -13.500 1.00 67.25 151 GLY A CA 1
ATOM 1200 C C . GLY A 1 151 ? 17.249 -1.129 -12.738 1.00 67.25 151 GLY A C 1
ATOM 1201 O O . GLY A 1 151 ? 16.906 -0.004 -12.361 1.00 67.25 151 GLY A O 1
ATOM 1202 N N . ASP A 1 152 ? 16.566 -2.230 -12.410 1.00 76.12 152 ASP A N 1
ATOM 1203 C CA . ASP A 1 152 ? 15.384 -2.199 -11.549 1.00 76.12 152 ASP A CA 1
ATOM 1204 C C . ASP A 1 152 ? 15.834 -2.080 -10.080 1.00 76.12 152 ASP A C 1
ATOM 1206 O O . ASP A 1 152 ? 16.323 -3.033 -9.473 1.00 76.12 152 ASP A O 1
ATOM 1210 N N . GLN A 1 153 ? 15.696 -0.896 -9.481 1.00 71.81 153 GLN A N 1
ATOM 1211 C CA . GLN A 1 153 ? 16.178 -0.646 -8.113 1.00 71.81 153 GLN A CA 1
ATOM 1212 C C . GLN A 1 153 ? 15.177 -1.099 -7.046 1.00 71.81 153 GLN A C 1
ATOM 1214 O O 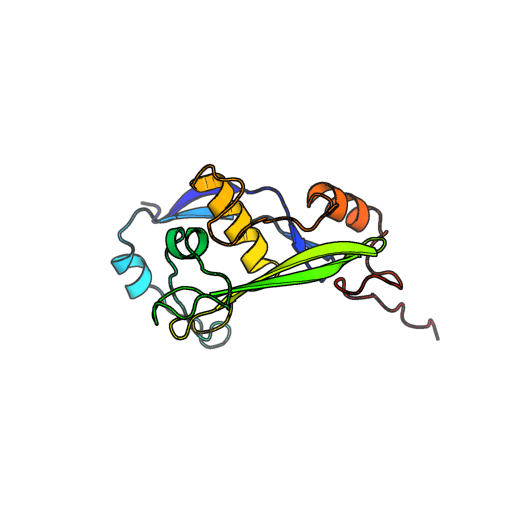. GLN A 1 153 ? 15.559 -1.435 -5.916 1.00 71.81 153 GLN A O 1
ATOM 1219 N N . HIS A 1 154 ? 13.884 -1.089 -7.383 1.00 74.06 154 HIS A N 1
ATOM 1220 C CA . HIS A 1 154 ? 12.849 -1.471 -6.440 1.00 74.06 154 HIS A CA 1
ATOM 1221 C C . HIS A 1 154 ? 12.495 -2.956 -6.487 1.00 74.06 154 HIS A C 1
ATOM 1223 O O . HIS A 1 154 ? 12.311 -3.496 -5.415 1.00 74.06 154 HIS A O 1
ATOM 1229 N N . SER A 1 155 ? 12.462 -3.673 -7.612 1.00 73.69 155 SER A N 1
ATOM 1230 C CA . SER A 1 155 ? 12.183 -5.124 -7.565 1.00 73.69 155 SER A CA 1
ATOM 1231 C C . SER A 1 155 ? 13.370 -5.934 -7.036 1.00 73.69 155 SER A C 1
ATOM 1233 O O . SER A 1 155 ? 14.521 -5.598 -7.312 1.00 73.69 155 SER A O 1
ATOM 1235 N N . ILE A 1 156 ? 13.118 -7.033 -6.314 1.00 67.50 156 ILE A N 1
ATOM 1236 C CA . ILE A 1 156 ? 14.197 -7.980 -5.994 1.00 67.50 156 ILE A CA 1
ATOM 1237 C C . ILE A 1 156 ? 14.700 -8.609 -7.298 1.00 67.50 156 ILE A C 1
ATOM 1239 O O . ILE A 1 156 ? 13.971 -9.331 -7.976 1.00 67.50 156 ILE A O 1
ATOM 1243 N N . ILE A 1 157 ? 15.970 -8.361 -7.618 1.00 64.19 157 ILE A N 1
ATOM 1244 C CA . ILE A 1 157 ? 16.671 -9.009 -8.727 1.00 64.19 157 ILE A CA 1
ATOM 1245 C C . ILE A 1 157 ? 16.832 -10.491 -8.376 1.00 64.19 157 ILE A C 1
ATOM 1247 O O . ILE A 1 157 ? 17.575 -10.845 -7.452 1.00 64.19 157 ILE A O 1
ATOM 1251 N N . ARG A 1 158 ? 16.159 -11.383 -9.113 1.00 57.06 158 ARG A N 1
ATOM 1252 C CA . ARG A 1 158 ? 16.453 -12.819 -9.041 1.00 57.06 158 ARG A CA 1
ATOM 1253 C C . ARG A 1 158 ? 17.809 -13.048 -9.702 1.00 57.06 158 ARG A C 1
ATOM 1255 O O . ARG A 1 158 ? 17.893 -13.188 -10.915 1.00 57.06 158 ARG A O 1
ATOM 1262 N N . LYS A 1 159 ? 18.882 -13.103 -8.910 1.00 55.81 159 LYS A N 1
ATOM 1263 C CA . LYS A 1 159 ? 20.164 -13.615 -9.407 1.00 55.81 159 LYS A CA 1
ATOM 1264 C C . LYS A 1 159 ? 19.969 -15.091 -9.745 1.00 55.81 159 LYS A C 1
ATOM 1266 O O . LYS A 1 159 ? 19.720 -15.897 -8.848 1.00 55.81 159 LYS A O 1
ATOM 1271 N N . THR A 1 160 ? 20.056 -15.451 -11.021 1.00 56.69 160 THR A N 1
ATOM 1272 C CA . THR A 1 160 ? 20.177 -16.852 -11.427 1.00 56.69 160 THR A CA 1
ATOM 1273 C C . THR A 1 160 ? 21.404 -17.432 -10.729 1.00 56.69 160 THR A C 1
ATOM 1275 O O . THR A 1 160 ? 22.505 -16.890 -10.834 1.00 56.69 160 THR A O 1
ATOM 1278 N N . ARG A 1 161 ? 21.216 -18.505 -9.947 1.00 49.44 161 ARG A N 1
ATOM 1279 C CA . ARG A 1 161 ? 22.352 -19.260 -9.405 1.00 49.44 161 ARG A CA 1
ATOM 1280 C C . ARG A 1 161 ? 23.185 -19.754 -10.593 1.00 49.44 161 ARG A C 1
ATOM 1282 O O . ARG A 1 161 ? 22.583 -20.286 -11.527 1.00 49.44 161 ARG A O 1
ATOM 1289 N N . PRO A 1 162 ? 24.521 -19.613 -10.571 1.00 48.72 162 PRO A N 1
ATOM 1290 C CA . PRO A 1 162 ? 25.357 -20.276 -11.556 1.00 48.72 162 PRO A CA 1
ATOM 1291 C C . PRO A 1 162 ? 25.065 -21.777 -11.491 1.00 48.72 162 PRO A C 1
ATOM 1293 O O . PRO A 1 162 ? 25.094 -22.363 -10.406 1.00 48.72 162 PRO A O 1
ATOM 1296 N N . THR A 1 163 ? 24.739 -22.384 -12.627 1.00 60.09 163 THR A N 1
ATOM 1297 C CA . THR A 1 163 ? 24.802 -23.839 -12.777 1.00 60.09 163 THR A CA 1
ATOM 1298 C C . THR A 1 163 ? 26.264 -24.241 -12.623 1.00 60.09 163 THR A C 1
ATOM 1300 O O . THR A 1 163 ? 27.088 -23.828 -13.439 1.00 60.09 163 THR A O 1
ATOM 1303 N N . VAL A 1 164 ? 26.572 -24.954 -11.536 1.00 54.03 164 VAL A N 1
ATOM 1304 C CA . VAL A 1 164 ? 27.863 -25.624 -11.309 1.00 54.03 164 VAL A CA 1
ATOM 1305 C C . VAL A 1 164 ? 27.905 -26.896 -12.138 1.00 54.03 164 VAL A C 1
ATOM 1307 O O . VAL A 1 164 ? 26.871 -27.603 -12.135 1.00 54.03 164 VAL A O 1
#

Radius of gyration: 18.19 Å; chains: 1; bounding box: 53×49×42 Å

pLDDT: mean 87.63, std 12.44, range [48.72, 98.0]

Secondary structure (DSSP, 8-state):
--SEEEEEEPPPEE-TTS-EE--EEEEE-S-HHHHHHH----TTT-S------HHHHHTPEETT-TT-TTSPEEEEEEEE-GGG-EEEEEEEE-TTSSS-EEHHHHHHHHHHHHHHTT-SS-TT--SSPTTPPPHHHHHHHHHTT--S-TT-SSS----PPP--

InterPro domains:
  IPR045121 Coenzyme A pyrophosphatase [PTHR12992] (6-121)

Sequence (164 aa):
MSQYGYLGTLDPFLSRNLLVVYPVLYFYLQSPEELLSNLKANEDEVSEIFHLPLKDILEASPQDDDSSGSKLLYTSRDLKWIHGTTYRWHSFSSSSLPSPLTGLTADIIVSLVTFAYRTPNPGFGPVKAPRQEDWKTFIDWALAGEAGKEGDQHSIIRKTRPTV

Organism: NCBI:txid56615

Foldseek 3Di:
DDQKDWDDWDDWFAALARDIDIDTDIDGPDDPVVVVVPDDDPVVPDPDDDDDPLVLLLQAEDPVCPPDQFHWYKDWDWAQAFPRATFIKIWTDHPPDPDIQTDPSNLVSLVVSCVVVVNCAGNHGHNGDVRHDDRVVVNVCSVVVRGQDPNGPRHPNPDDDPDD